Protein 7XN2 (pdb70)

InterPro domains:
  IPR000551 MerR-type HTH domain [PF13411] (24-92)
  IPR009061 Putative DNA-binding domain superfamily [SSF46955] (22-84)

Secondary structure (DSSP, 8-state):
--EE-HHHHHHHHT--HHHHHHHHHHTS---EE---SSS--EEEEHHHHHHHHHHHHHHHTT--HHHHHHHHHHHHHH-GGGTSS-S-GGGPPPEEEEE-S-SSS-EEEEE--HHHHHHHHHTT---EEE-HHHHHHHHHHHHHHHT-

Structure (mmCIF, N/CA/C/O backbone):
data_7XN2
#
_entry.id   7XN2
#
_cell.length_a   78.579
_cell.length_b   49.703
_cell.length_c   40.520
_cell.angle_alpha   90.000
_cell.angle_beta   116.040
_cell.angle_gamma   90.000
#
_symmetry.space_group_name_H-M   'C 1 2 1'
#
loop_
_entity.id
_entity.type
_entity.pdbx_description
1 polymer 'Alr3614 protein'
2 non-polymer "ADENOSINE-5'-TRIPHOSPHATE"
3 non-polymer DI(HYDROXYETHYL)ETHER
4 water water
#
loop_
_a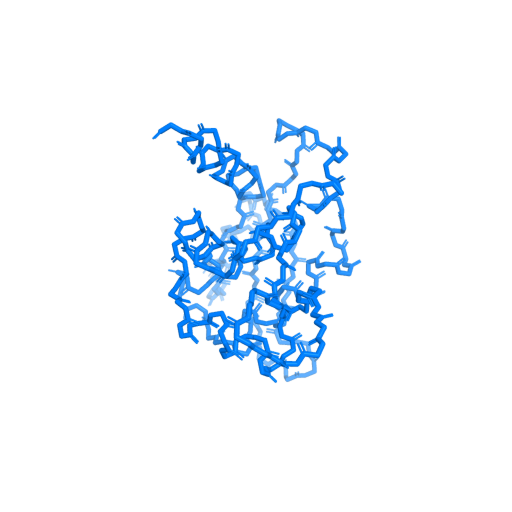tom_site.group_PDB
_atom_site.id
_atom_site.type_symbol
_atom_site.label_atom_id
_atom_site.label_alt_id
_atom_site.label_comp_id
_atom_site.label_asym_id
_atom_site.label_entity_id
_atom_site.label_seq_id
_atom_site.pdbx_PDB_ins_code
_atom_site.Cartn_x
_atom_site.Cartn_y
_atom_site.Cartn_z
_atom_site.occupancy
_atom_site.B_iso_or_equiv
_atom_site.auth_seq_id
_atom_site.auth_comp_id
_atom_site.auth_asym_id
_atom_site.auth_atom_id
_atom_site.pdbx_PDB_model_num
ATOM 1 N N . GLY A 1 7 ? -39.963 -9.507 4.606 1.00 77.90 3 GLY A N 1
ATOM 2 C CA . GLY A 1 7 ? -39.593 -8.755 3.420 1.00 74.71 3 GLY A CA 1
ATOM 3 C C . GLY A 1 7 ? -38.726 -9.542 2.461 1.00 70.94 3 GLY A C 1
ATOM 4 O O . GLY A 1 7 ? -39.038 -10.685 2.124 1.00 71.25 3 GLY A O 1
ATOM 5 N N . LYS A 1 8 ? -37.635 -8.925 2.014 1.00 66.08 4 LYS A N 1
ATOM 6 C CA . LYS A 1 8 ? -36.673 -9.611 1.166 1.00 63.79 4 LYS A CA 1
ATOM 7 C C . LYS A 1 8 ? -35.754 -10.492 2.005 1.00 57.65 4 LYS A C 1
ATOM 8 O O . LYS A 1 8 ? -35.288 -10.089 3.081 1.00 57.24 4 LYS A O 1
ATOM 14 N N . PHE A 1 9 ? -35.513 -11.706 1.513 1.00 53.63 5 PHE A N 1
ATOM 15 C CA . PHE A 1 9 ? -34.625 -12.665 2.149 1.00 52.34 5 PHE A CA 1
ATOM 16 C C . PHE A 1 9 ? -33.520 -13.064 1.188 1.00 49.58 5 PHE A C 1
ATOM 17 O O . PHE A 1 9 ? -33.724 -13.117 -0.033 1.00 52.25 5 PHE A O 1
ATOM 25 N N . TYR A 1 10 ? -32.348 -13.358 1.758 1.00 43.54 6 TYR A N 1
ATOM 26 C CA . TYR A 1 10 ? -31.124 -13.579 1.000 1.00 42.31 6 TYR A CA 1
ATOM 27 C C . TYR A 1 10 ? -30.443 -14.863 1.453 1.00 42.11 6 TYR A C 1
ATOM 28 O O . TYR A 1 10 ? -30.395 -15.162 2.648 1.00 40.35 6 TYR A O 1
ATOM 37 N N . THR A 1 11 ? -29.883 -15.602 0.502 1.00 45.08 7 THR A N 1
ATOM 38 C CA . THR A 1 11 ? -29.186 -16.829 0.843 1.00 53.01 7 THR A CA 1
ATOM 39 C C . THR A 1 11 ? -27.809 -16.497 1.421 1.00 47.73 7 THR A C 1
ATOM 40 O O . THR A 1 11 ? -27.377 -15.346 1.413 1.00 49.50 7 THR A O 1
ATOM 44 N N . SER A 1 12 ? -27.127 -17.512 1.959 1.00 46.86 8 SER A N 1
ATOM 45 C CA . SER A 1 12 ? -25.824 -17.271 2.573 1.00 46.28 8 SER A CA 1
ATOM 46 C C . SER A 1 12 ? -24.818 -16.756 1.559 1.00 48.22 8 SER A C 1
ATOM 47 O O . SER A 1 12 ? -23.995 -15.887 1.876 1.00 46.90 8 SER A O 1
ATOM 50 N N . THR A 1 13 ? -24.837 -17.314 0.350 1.00 57.08 9 THR A N 1
ATOM 51 C CA . THR A 1 13 ? -23.889 -16.861 -0.661 1.00 53.81 9 THR A CA 1
ATOM 52 C C . THR A 1 13 ? -24.221 -15.448 -1.121 1.00 52.22 9 THR A C 1
ATOM 53 O O . THR A 1 13 ? -23.317 -14.625 -1.314 1.00 52.94 9 THR A O 1
ATOM 57 N N . GLU A 1 14 ? -25.508 -15.144 -1.285 1.00 51.04 10 GLU A N 1
ATOM 58 C CA . GLU A 1 14 ? -25.937 -13.777 -1.557 1.00 49.68 10 GLU A CA 1
ATOM 59 C C . GLU A 1 14 ? -25.520 -12.835 -0.436 1.00 47.68 10 GLU A C 1
ATOM 60 O O . GLU A 1 14 ? -25.033 -11.728 -0.690 1.00 47.70 10 GLU A O 1
ATOM 66 N N . ALA A 1 15 ? -25.741 -13.243 0.823 1.00 43.85 11 ALA A N 1
ATOM 67 C CA . ALA A 1 15 ? -25.342 -12.404 1.946 1.00 40.90 11 ALA A CA 1
ATOM 68 C C . ALA A 1 15 ? -23.838 -12.214 1.966 1.00 47.35 11 ALA A C 1
ATOM 69 O O . ALA A 1 15 ? -23.348 -11.101 2.196 1.00 49.06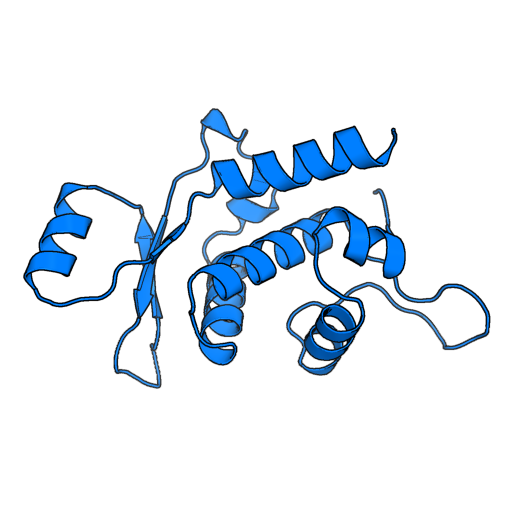 11 ALA A O 1
ATOM 71 N N . SER A 1 16 ? -23.093 -13.300 1.747 1.00 47.68 12 SER A N 1
ATOM 72 C CA . SER A 1 16 ? -21.634 -13.221 1.744 1.00 50.44 12 SER A CA 1
ATOM 73 C C . SER A 1 16 ? -21.141 -12.222 0.711 1.00 54.18 12 SER A C 1
ATOM 74 O O . SER A 1 16 ? -20.208 -11.446 0.966 1.00 57.00 12 SER A O 1
ATOM 77 N N . GLU A 1 17 ? -21.724 -12.259 -0.478 1.00 54.78 13 GLU A N 1
ATOM 78 C CA . GLU A 1 17 ? -21.253 -11.393 -1.546 1.00 59.64 13 GLU A CA 1
ATOM 79 C C . GLU A 1 17 ? -21.735 -9.959 -1.376 1.00 57.31 13 GLU A C 1
ATOM 80 O O . GLU A 1 17 ? -21.027 -9.024 -1.763 1.00 61.02 13 GLU A O 1
ATOM 86 N N . ILE A 1 18 ? -22.919 -9.758 -0.801 1.00 50.35 14 ILE A N 1
ATOM 87 C CA . ILE A 1 18 ? -23.408 -8.402 -0.605 1.00 46.06 14 ILE A CA 1
ATOM 88 C C . ILE A 1 18 ? -22.529 -7.665 0.393 1.00 49.45 14 ILE A C 1
ATOM 89 O O . ILE A 1 18 ? -22.084 -6.546 0.126 1.00 54.99 14 ILE A O 1
ATOM 94 N N . THR A 1 19 ? -22.262 -8.286 1.552 1.00 47.39 15 THR A N 1
ATOM 95 C CA . THR A 1 19 ? -21.621 -7.635 2.694 1.00 46.00 15 THR A CA 1
ATOM 96 C C . THR A 1 19 ? -20.107 -7.848 2.758 1.00 48.41 15 THR A C 1
ATOM 97 O O . THR A 1 19 ? -19.470 -7.329 3.681 1.00 47.35 15 THR A O 1
ATOM 101 N N . HIS A 1 20 ? -19.533 -8.614 1.827 1.00 53.99 16 HIS A N 1
ATOM 102 C CA . HIS A 1 20 ? -18.096 -8.901 1.787 1.00 58.78 16 HIS A CA 1
ATOM 103 C C . HIS A 1 20 ? -17.621 -9.587 3.068 1.00 54.85 16 HIS A C 1
ATOM 104 O O . HIS A 1 20 ? -16.543 -9.304 3.591 1.00 54.85 16 HIS A O 1
ATOM 111 N N . CYS A 1 21 ? -18.467 -10.471 3.594 1.00 52.00 17 CYS A N 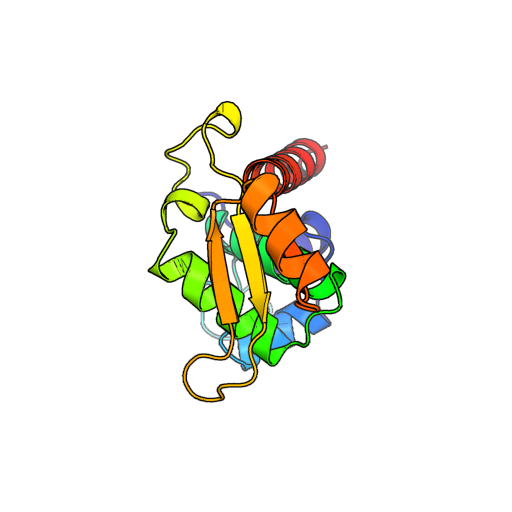1
ATOM 112 C CA . CYS A 1 21 ? -18.098 -11.456 4.598 1.00 50.75 17 CYS A CA 1
ATOM 113 C C . CYS A 1 21 ? -17.973 -12.809 3.915 1.00 54.53 17 CYS A C 1
ATOM 114 O O . CYS A 1 21 ? -18.826 -13.178 3.104 1.00 60.63 17 CYS A O 1
ATOM 117 N N . SER A 1 22 ? -16.937 -13.559 4.261 1.00 54.15 18 SER A N 1
ATOM 118 C CA . SER A 1 22 ? -16.789 -14.889 3.688 1.00 58.13 18 SER A CA 1
ATOM 119 C C . SER A 1 22 ? -17.860 -15.820 4.247 1.00 55.35 18 SER A C 1
ATOM 120 O O . SER A 1 22 ? -18.417 -15.589 5.324 1.00 49.97 18 SER A O 1
ATOM 123 N N . ARG A 1 23 ? -18.145 -16.891 3.498 1.00 53.55 19 ARG A N 1
ATOM 124 C CA . ARG A 1 23 ? -19.051 -17.910 4.020 1.00 56.20 19 ARG A CA 1
ATOM 125 C C . ARG A 1 23 ? -18.532 -18.468 5.339 1.00 53.61 19 ARG A C 1
ATOM 126 O O . ARG A 1 23 ? -19.314 -18.753 6.252 1.00 49.02 19 ARG A O 1
ATOM 134 N N . ARG A 1 24 ? -17.208 -18.618 5.462 1.00 53.59 20 ARG A N 1
ATOM 135 C CA . ARG A 1 24 ? -16.631 -19.126 6.703 1.00 52.67 20 ARG A CA 1
ATOM 136 C C . ARG A 1 24 ? -16.919 -18.190 7.870 1.00 47.29 20 ARG A C 1
ATOM 137 O O . ARG A 1 24 ? -17.198 -18.644 8.987 1.00 47.60 20 ARG A O 1
ATOM 145 N N . GLN A 1 25 ? -16.879 -16.878 7.631 1.00 43.74 21 GLN A N 1
ATOM 146 C CA . GLN A 1 25 ? -17.241 -15.945 8.693 1.00 42.95 21 GLN A CA 1
ATOM 147 C C . GLN A 1 25 ? -18.703 -16.080 9.069 1.00 39.36 21 GLN A C 1
ATOM 148 O O . GLN A 1 25 ? -19.040 -16.072 10.256 1.00 37.53 21 GLN A O 1
ATOM 154 N N . LEU A 1 26 ? -19.585 -16.163 8.072 1.00 39.53 22 LEU A N 1
ATOM 155 C CA . LEU A 1 26 ? -21.008 -16.284 8.385 1.00 37.06 22 LEU A CA 1
ATOM 156 C C . LEU A 1 26 ? -21.271 -17.532 9.215 1.00 37.17 22 LEU A C 1
ATOM 157 O O . LEU A 1 26 ? -22.032 -17.493 10.193 1.00 35.20 22 LEU A O 1
ATOM 162 N N . GLN A 1 27 ? -20.671 -18.658 8.825 1.00 40.01 23 GLN A N 1
ATOM 163 C CA . GLN A 1 27 ? -20.884 -19.903 9.559 1.00 44.35 23 GLN A CA 1
ATOM 164 C C . GLN A 1 27 ? -20.400 -19.780 11.000 1.00 44.41 23 GLN A C 1
ATOM 165 O O . GLN A 1 27 ? -21.100 -20.167 11.941 1.00 41.23 23 GLN A O 1
ATOM 171 N N . TYR A 1 28 ? -19.211 -19.203 11.193 1.00 37.82 24 TYR A N 1
ATOM 172 C CA . TYR A 1 28 ? -18.693 -18.982 12.538 1.00 37.31 24 TYR A CA 1
ATOM 173 C C . TYR A 1 28 ? -19.604 -18.065 13.343 1.00 33.37 24 TYR A C 1
ATOM 174 O O . TYR A 1 28 ? -19.890 -18.334 14.515 1.00 34.83 24 TYR A O 1
ATOM 183 N N . TRP A 1 29 ? -20.067 -16.969 12.738 1.00 33.28 25 TRP A N 1
ATOM 184 C CA . TRP A 1 29 ? -20.913 -16.041 13.487 1.00 29.95 25 TRP A CA 1
ATOM 185 C C . TRP A 1 29 ? -22.277 -16.647 13.793 1.00 30.36 25 TRP A C 1
ATOM 186 O O . TRP A 1 29 ? -22.863 -16.339 14.844 1.00 29.17 25 TRP A O 1
ATOM 197 N N . ARG A 1 30 ? -22.798 -17.497 12.901 1.00 32.51 26 ARG A N 1
ATOM 198 C CA . ARG A 1 30 ? -23.990 -18.282 13.218 1.00 35.16 26 ARG A CA 1
ATOM 199 C C . ARG A 1 30 ? -23.732 -19.211 14.398 1.00 36.85 26 ARG A C 1
ATOM 200 O O . ARG A 1 30 ? -24.515 -19.254 15.359 1.00 34.45 26 ARG A O 1
ATOM 208 N N . GLU A 1 31 ? -22.640 -19.973 14.329 1.00 39.94 27 GLU A N 1
ATOM 209 C CA . GLU A 1 31 ? -22.328 -20.935 15.379 1.00 40.01 27 GLU A CA 1
ATOM 210 C C . GLU A 1 31 ? -22.219 -20.250 16.736 1.00 35.48 27 GLU A C 1
ATOM 211 O O . GLU A 1 31 ? -22.645 -20.804 17.756 1.00 35.30 27 GLU A O 1
ATOM 217 N N . LYS A 1 32 ? -21.661 -19.041 16.772 1.00 32.62 28 LYS A N 1
ATOM 218 C CA . LYS A 1 32 ? -21.448 -18.356 18.038 1.00 31.64 28 LYS A CA 1
ATOM 219 C C . LYS A 1 32 ? -22.645 -17.524 18.474 1.00 28.27 28 LYS A C 1
ATOM 220 O O . LYS A 1 32 ? -22.628 -16.982 19.589 1.00 31.28 28 LYS A O 1
ATOM 226 N N . GLY A 1 33 ? -23.676 -17.402 17.642 1.00 30.69 29 GLY A N 1
ATOM 227 C CA . GLY A 1 33 ? -24.836 -16.637 18.038 1.00 27.68 29 GLY A CA 1
ATOM 228 C C . GLY A 1 33 ? -24.752 -15.158 17.747 1.00 27.39 29 GLY A C 1
ATOM 229 O O . GLY A 1 33 ? -25.631 -14.401 18.199 1.00 28.28 29 GLY A O 1
ATOM 230 N N . VAL A 1 34 ? -23.748 -14.726 16.979 1.00 28.53 30 VAL A N 1
ATOM 231 C CA . VAL A 1 34 ? -23.597 -13.320 16.625 1.00 30.16 30 VAL A CA 1
ATOM 232 C C . VAL A 1 34 ? -24.759 -12.867 15.775 1.00 31.30 30 VAL A C 1
ATOM 233 O O . VAL A 1 34 ? -25.316 -11.773 15.959 1.00 31.26 30 VAL A O 1
ATOM 237 N N . ILE A 1 35 ? -25.119 -13.685 14.810 1.00 26.91 31 ILE A N 1
ATOM 238 C CA . ILE A 1 35 ? -26.257 -13.410 13.952 1.00 31.04 31 ILE A CA 1
ATOM 239 C C . ILE A 1 35 ? -27.100 -14.666 13.901 1.00 32.00 31 ILE A C 1
ATOM 240 O O . ILE A 1 35 ? -26.573 -15.786 13.904 1.00 32.45 31 ILE A O 1
ATOM 245 N N . VAL A 1 36 ? -28.415 -14.478 13.870 1.00 26.32 32 VAL A N 1
ATOM 246 C CA . VAL A 1 36 ? -29.350 -15.601 13.882 1.00 28.30 32 VAL A CA 1
ATOM 247 C C . VAL A 1 36 ? -30.244 -15.508 12.652 1.00 26.83 32 VAL A C 1
ATOM 248 O O . VAL A 1 36 ? -31.363 -14.969 12.731 1.00 28.76 32 VAL A O 1
ATOM 252 N N . PRO A 1 37 ? -29.795 -15.984 11.496 1.00 27.96 33 PRO A N 1
ATOM 253 C CA . PRO A 1 37 ? -30.668 -16.005 10.321 1.00 27.82 33 PRO A CA 1
ATOM 254 C C . PRO A 1 37 ? -31.805 -16.989 10.550 1.00 28.22 33 PRO A C 1
ATOM 255 O O . PRO A 1 37 ? -31.823 -17.741 11.531 1.00 27.78 33 PRO A O 1
ATOM 259 N N . THR A 1 38 ? -32.801 -16.913 9.671 1.00 27.96 34 THR A N 1
ATOM 260 C CA . THR A 1 38 ? -33.926 -17.831 9.722 1.00 27.93 34 THR A CA 1
ATOM 261 C C . THR A 1 38 ? -33.535 -19.134 9.043 1.00 30.20 34 THR A C 1
ATOM 262 O O . THR A 1 38 ? -32.913 -19.126 7.964 1.00 32.08 34 THR A O 1
ATOM 266 N N . VAL A 1 39 ? -33.837 -20.257 9.696 1.00 28.60 35 VAL A N 1
ATOM 267 C CA . VAL A 1 39 ? -33.406 -21.570 9.238 1.00 31.40 35 VAL A CA 1
ATOM 268 C C . VAL A 1 39 ? -34.590 -22.527 9.220 1.00 38.77 35 VAL A C 1
ATOM 269 O O . VAL A 1 39 ? -35.658 -22.247 9.758 1.00 34.74 35 VAL A O 1
ATOM 273 N N . ASN A 1 40 ? -34.387 -23.666 8.576 1.00 40.98 36 ASN A N 1
ATOM 274 C CA . ASN A 1 40 ? -35.346 -24.761 8.670 1.00 46.77 36 ASN A CA 1
ATOM 275 C C . ASN A 1 40 ? -34.560 -26.060 8.700 1.00 52.44 36 ASN A C 1
ATOM 276 O O . ASN A 1 40 ? -33.335 -26.054 8.850 1.00 54.23 36 ASN A O 1
ATOM 281 N N . SER A 1 41 ? -35.262 -27.184 8.577 1.00 62.51 37 SER A N 1
ATOM 282 C CA . SER A 1 41 ? -34.596 -28.482 8.617 1.00 74.05 37 SER A CA 1
ATOM 283 C C . SER A 1 41 ? -33.555 -28.600 7.505 1.00 80.26 37 SER A C 1
ATOM 284 O O . SER A 1 41 ? -33.656 -27.958 6.456 1.00 82.51 37 SER A O 1
ATOM 287 N N . SER A 1 42 ? -32.551 -29.441 7.741 1.00 82.04 38 SER A N 1
ATOM 288 C CA . SER A 1 42 ? -31.447 -29.591 6.802 1.00 81.43 38 SER A CA 1
ATOM 289 C C . SER A 1 42 ? -31.850 -30.436 5.602 1.00 81.57 38 SER A C 1
ATOM 290 O O . SER A 1 42 ? -32.650 -31.371 5.706 1.00 84.25 38 SER A O 1
ATOM 293 N N . GLY A 1 43 ? -31.269 -30.106 4.456 1.00 78.46 39 GLY A N 1
ATOM 294 C CA . GLY A 1 43 ? -31.546 -30.856 3.251 1.00 79.64 39 GLY A CA 1
ATOM 295 C C . GLY A 1 43 ? -30.706 -30.338 2.108 1.00 79.00 39 GLY A C 1
ATOM 296 O O . GLY A 1 43 ? -29.836 -29.483 2.290 1.00 75.98 39 GLY A O 1
ATOM 297 N N . LYS A 1 44 ? -30.994 -30.864 0.916 1.00 83.53 40 LYS A N 1
ATOM 298 C CA . LYS A 1 44 ? -30.220 -30.500 -0.267 1.00 85.06 40 LYS A CA 1
ATOM 299 C C . LYS A 1 44 ? -30.517 -29.078 -0.733 1.00 84.14 40 LYS A C 1
ATOM 300 O O . LYS A 1 44 ? -29.667 -28.450 -1.378 1.00 84.32 40 LYS A O 1
ATOM 306 N N . GLY A 1 45 ? -31.701 -28.552 -0.419 1.00 81.24 41 GLY A N 1
ATOM 307 C CA . GLY A 1 45 ? -32.068 -27.216 -0.833 1.00 77.45 41 GLY A CA 1
ATOM 308 C C . GLY A 1 45 ? -31.545 -26.141 0.104 1.00 73.14 41 GLY A C 1
ATOM 309 O O . GLY A 1 45 ? -30.873 -26.402 1.104 1.00 70.39 41 GLY A O 1
ATOM 310 N N . ARG A 1 46 ? -31.856 -24.895 -0.256 1.00 70.87 42 ARG A N 1
ATOM 311 C CA . ARG A 1 46 ? -31.546 -23.759 0.603 1.00 65.07 42 ARG A CA 1
ATOM 312 C C . ARG A 1 46 ? -32.295 -23.876 1.925 1.00 62.46 42 ARG A C 1
ATOM 313 O O . ARG A 1 46 ? -33.483 -24.215 1.961 1.00 65.68 42 ARG A O 1
ATOM 321 N N . ASN A 1 47 ? -31.597 -23.595 3.022 1.00 59.23 43 ASN A N 1
ATOM 322 C CA . ASN A 1 47 ? -32.256 -23.655 4.312 1.00 55.76 43 ASN A CA 1
ATOM 323 C C . ASN A 1 47 ? -31.849 -22.565 5.297 1.00 47.81 43 ASN A C 1
ATOM 324 O O . ASN A 1 47 ? -32.336 -22.600 6.428 1.00 45.78 43 ASN A O 1
ATOM 329 N N . VAL A 1 48 ? -30.991 -21.602 4.914 1.00 39.34 44 VAL A N 1
ATOM 330 C CA . VAL A 1 48 ? -30.601 -20.470 5.760 1.00 36.51 44 VAL A CA 1
ATOM 331 C C . VAL A 1 48 ? -30.920 -19.188 4.995 1.00 42.10 44 VAL A C 1
ATOM 332 O O . VAL A 1 48 ? -30.490 -19.031 3.841 1.00 41.68 44 VAL A O 1
ATOM 336 N N . TYR A 1 49 ? -31.625 -18.254 5.633 1.00 34.89 45 TYR A N 1
ATOM 337 C CA . TYR A 1 49 ? -32.027 -17.023 4.953 1.00 36.78 45 TYR A CA 1
ATOM 338 C C . TYR A 1 49 ? -31.803 -15.808 5.832 1.00 35.49 45 TYR A C 1
ATOM 339 O O . TYR A 1 49 ? -32.242 -15.785 6.981 1.00 35.01 45 TYR A O 1
ATOM 348 N N . TYR A 1 50 ? -31.112 -14.804 5.287 1.00 34.43 46 TYR A N 1
ATOM 349 C CA . TYR A 1 50 ? -30.839 -13.554 5.973 1.00 31.42 46 TYR A CA 1
ATOM 350 C C . TYR A 1 50 ? -31.846 -12.491 5.559 1.00 33.40 46 TYR A C 1
ATOM 351 O O . TYR A 1 50 ? -32.111 -12.320 4.365 1.00 37.55 46 TYR A O 1
ATOM 360 N N . SER A 1 51 ? -32.377 -11.764 6.541 1.00 32.58 47 SER A N 1
ATOM 361 C CA . SER A 1 51 ? -33.192 -10.575 6.316 1.00 36.32 47 SER A CA 1
ATOM 362 C C . SER A 1 51 ? -32.295 -9.383 6.010 1.00 36.80 47 SER A C 1
ATOM 363 O O . SER A 1 51 ? -31.080 -9.437 6.206 1.00 31.37 47 SER A O 1
ATOM 366 N N . LYS A 1 52 ? -32.913 -8.286 5.551 1.00 41.15 48 LYS A N 1
ATOM 367 C CA . LYS A 1 52 ? -32.170 -7.039 5.371 1.00 41.01 48 LYS A CA 1
ATOM 368 C C . LYS A 1 52 ? -31.576 -6.545 6.685 1.00 35.53 48 LYS A C 1
ATOM 369 O O . LYS A 1 52 ? -30.468 -5.998 6.701 1.00 34.45 48 LYS A O 1
ATOM 375 N N . ALA A 1 53 ? -32.283 -6.734 7.806 1.00 31.14 49 ALA A N 1
ATOM 376 C CA . ALA A 1 53 ? -31.699 -6.347 9.077 1.00 34.22 49 ALA A CA 1
ATOM 377 C C . ALA A 1 53 ? -30.499 -7.222 9.407 1.00 30.89 49 ALA A C 1
ATOM 378 O O . ALA A 1 53 ? -29.535 -6.743 10.021 1.00 31.07 49 ALA A O 1
ATOM 380 N N . ASP A 1 54 ? -30.555 -8.517 9.052 1.00 30.93 50 ASP A N 1
ATOM 381 C CA . ASP A 1 54 ? -29.379 -9.376 9.258 1.00 26.88 50 ASP A CA 1
ATOM 382 C C . ASP A 1 54 ? -28.213 -8.899 8.424 1.00 27.27 50 ASP A C 1
ATOM 383 O O . ASP A 1 54 ? -27.063 -8.952 8.863 1.00 27.72 50 ASP A O 1
ATOM 388 N N . LEU A 1 55 ? -28.489 -8.472 7.198 1.00 29.72 51 LEU A N 1
ATOM 389 C CA . LEU A 1 55 ? -27.422 -7.962 6.349 1.00 28.99 51 LEU A CA 1
ATOM 390 C C . LEU A 1 55 ? -26.799 -6.726 6.963 1.00 29.43 51 LEU A C 1
ATOM 391 O O . LEU A 1 55 ? -25.592 -6.510 6.835 1.00 27.83 51 LEU A O 1
ATOM 396 N N . LEU A 1 56 ? -27.620 -5.882 7.597 1.00 30.93 52 LEU A N 1
ATOM 397 C CA . LEU A 1 56 ? -27.095 -4.715 8.297 1.00 32.38 52 LEU A CA 1
ATOM 398 C C . LEU A 1 56 ? -26.181 -5.129 9.432 1.00 28.39 52 LEU A C 1
ATOM 399 O O . LEU A 1 56 ? -25.109 -4.544 9.607 1.00 27.90 52 LEU A O 1
ATOM 404 N N . ALA A 1 57 ? -26.596 -6.141 10.207 1.00 25.63 53 ALA A N 1
ATOM 405 C CA . ALA A 1 57 ? -25.772 -6.654 11.298 1.00 25.42 53 ALA A CA 1
ATOM 406 C C . ALA A 1 57 ? -24.461 -7.217 10.761 1.00 27.01 53 ALA A C 1
ATOM 407 O O . ALA A 1 57 ? -23.386 -6.967 11.337 1.00 24.15 53 ALA A O 1
ATOM 409 N N . LEU A 1 58 ? -24.518 -7.953 9.636 1.00 26.06 54 LEU A N 1
ATOM 410 C CA . LEU A 1 58 ? -23.279 -8.399 8.984 1.00 25.69 54 LEU A CA 1
ATOM 411 C C . LEU A 1 58 ? -22.399 -7.220 8.590 1.00 25.29 54 LEU A C 1
ATOM 412 O O . LEU A 1 58 ? -21.170 -7.278 8.730 1.00 27.96 54 LEU A O 1
ATOM 417 N N . THR A 1 59 ? -23.002 -6.152 8.067 1.00 25.99 55 THR A N 1
ATOM 418 C CA . THR A 1 59 ? -22.227 -4.993 7.632 1.00 25.50 55 THR A CA 1
ATOM 419 C C . THR A 1 59 ? -21.548 -4.325 8.820 1.00 25.20 55 THR A C 1
ATOM 420 O O . THR A 1 59 ? -20.396 -3.892 8.718 1.00 26.82 55 THR A O 1
ATOM 424 N N . VAL A 1 60 ? -22.263 -4.227 9.941 1.00 25.81 56 VAL A N 1
ATOM 425 C CA . VAL A 1 60 ? -21.683 -3.707 11.177 1.00 23.73 56 VAL A CA 1
ATOM 426 C C . VAL A 1 60 ? -20.524 -4.589 11.625 1.00 26.38 56 VAL A C 1
ATOM 427 O O . VAL A 1 60 ? -19.437 -4.106 11.967 1.00 26.72 56 VAL A O 1
ATOM 431 N N . MET A 1 61 ? -20.746 -5.906 11.658 1.00 27.09 57 MET A N 1
ATOM 432 C CA . MET A 1 61 ? -19.690 -6.798 12.138 1.00 26.10 57 MET A CA 1
ATOM 433 C C . MET A 1 61 ? -18.424 -6.704 11.281 1.00 25.77 57 MET A C 1
ATOM 434 O O . MET A 1 61 ? -17.301 -6.687 11.820 1.00 27.64 57 MET A O 1
ATOM 439 N N . GLU A 1 62 ? -18.569 -6.689 9.948 1.00 24.15 58 GLU A N 1
ATOM 440 C CA . GLU A 1 62 ? -17.416 -6.589 9.062 1.00 29.01 58 GLU A CA 1
ATOM 441 C C . GLU A 1 62 ? -16.701 -5.263 9.266 1.00 29.09 58 GLU A C 1
ATOM 442 O O . GLU A 1 62 ? -15.464 -5.191 9.195 1.00 29.10 58 GLU A O 1
ATOM 448 N N . GLN A 1 63 ? -17.468 -4.196 9.504 1.00 25.90 59 GLN A N 1
ATOM 449 C CA . GLN A 1 63 ? -16.857 -2.890 9.722 1.00 28.62 59 GLN A CA 1
ATOM 450 C C . GLN A 1 63 ? -16.127 -2.852 11.054 1.00 28.01 59 GLN A C 1
ATOM 451 O O . GLN A 1 63 ? -14.987 -2.372 11.126 1.00 32.21 59 GLN A O 1
ATOM 457 N N . LEU A 1 64 ? -16.763 -3.337 12.128 1.00 26.52 60 LEU A N 1
ATOM 458 C CA . LEU A 1 64 ? -16.039 -3.385 13.417 1.00 26.32 60 LEU A CA 1
ATOM 459 C C . LEU A 1 64 ? -14.763 -4.210 13.319 1.00 29.69 60 LEU A C 1
ATOM 460 O O . LEU A 1 64 ? -13.713 -3.827 13.885 1.00 31.41 60 LEU A O 1
ATOM 465 N N . LEU A 1 65 ? -14.816 -5.376 12.658 1.00 27.97 61 LEU A N 1
ATOM 466 C CA . LEU A 1 65 ? -13.596 -6.182 12.551 1.00 26.07 61 LEU A CA 1
ATOM 467 C C . LEU A 1 65 ? -12.516 -5.476 11.745 1.00 28.79 61 LEU A C 1
ATOM 468 O O . LEU A 1 65 ? -11.314 -5.746 11.939 1.00 31.86 61 LEU A O 1
ATOM 473 N N . SER A 1 66 ? -12.904 -4.595 10.822 1.00 31.81 62 SER A N 1
ATOM 474 C CA . SER A 1 66 ? -11.928 -3.842 10.038 1.00 33.70 62 SER A CA 1
ATOM 475 C C . SER A 1 66 ? -11.210 -2.789 10.859 1.00 33.06 62 SER A C 1
ATOM 476 O O . SER A 1 66 ? -10.150 -2.299 10.435 1.00 37.11 62 SER A O 1
ATOM 479 N N . THR A 1 67 ? -11.725 -2.450 12.046 1.00 32.13 63 THR A N 1
ATOM 480 C CA . THR A 1 67 ? -11.057 -1.457 12.871 1.00 33.01 63 THR A CA 1
ATOM 481 C C . THR A 1 67 ? -9.869 -2.048 13.596 1.00 32.25 63 THR A C 1
ATOM 482 O O . THR A 1 67 ? -9.074 -1.293 14.161 1.00 35.96 63 THR A O 1
ATOM 486 N N . GLY A 1 68 ? -9.733 -3.374 13.576 1.00 32.94 64 GLY A N 1
ATOM 487 C CA . GLY A 1 68 ? -8.759 -4.094 14.375 1.00 31.89 64 GLY A CA 1
ATOM 488 C C . GLY A 1 68 ? -9.302 -4.602 15.699 1.00 31.35 64 GLY A C 1
ATOM 489 O O . GLY A 1 68 ? -8.597 -5.344 16.400 1.00 32.44 64 GLY A O 1
ATOM 490 N N . LEU A 1 69 ? -10.522 -4.222 16.058 1.00 30.78 65 LEU A N 1
ATOM 491 C CA . LEU A 1 69 ? -11.126 -4.636 17.321 1.00 26.80 65 LEU A CA 1
ATOM 492 C C . LEU A 1 69 ? -11.270 -6.153 17.369 1.00 27.34 65 LEU A C 1
ATOM 493 O O . LEU A 1 69 ? -11.561 -6.794 16.359 1.00 29.97 65 LEU A O 1
ATOM 498 N N . ASN A 1 70 ? -10.946 -6.752 18.520 1.00 26.46 66 ASN A N 1
ATOM 499 C CA . ASN A 1 70 ? -10.963 -8.209 18.582 1.00 23.87 66 ASN A CA 1
ATOM 500 C C . ASN A 1 70 ? -12.395 -8.706 18.467 1.00 22.84 66 ASN A C 1
ATOM 501 O O . ASN A 1 70 ? -13.345 -7.955 18.663 1.00 24.13 66 ASN A O 1
ATOM 506 N N . PHE A 1 71 ? -12.530 -9.994 18.137 1.00 23.21 67 PHE A N 1
ATOM 507 C CA . PHE A 1 71 ? -13.865 -10.549 17.877 1.00 22.70 67 PHE A CA 1
ATOM 508 C C . PHE A 1 71 ? -14.790 -10.389 19.077 1.00 25.54 67 PHE A C 1
ATOM 509 O O . PHE A 1 71 ? -15.979 -10.045 18.916 1.00 22.50 67 PHE A O 1
ATOM 517 N N . ASP A 1 72 ? -14.305 -10.701 20.284 1.00 25.77 68 ASP A N 1
ATOM 518 C CA . ASP A 1 72 ? -15.204 -10.664 21.435 1.00 25.86 68 ASP A CA 1
ATOM 519 C C . ASP A 1 72 ? -15.791 -9.277 21.624 1.00 25.47 68 ASP A C 1
ATOM 520 O O . ASP A 1 72 ? -16.975 -9.133 21.972 1.00 25.93 68 ASP A O 1
ATOM 525 N N . LEU A 1 73 ? -14.981 -8.245 21.407 1.00 26.15 69 LEU A N 1
ATOM 526 C CA . LEU A 1 73 ? -15.455 -6.870 21.533 1.00 24.18 69 LEU A CA 1
ATOM 527 C C . LEU A 1 73 ? -16.324 -6.423 20.359 1.00 22.95 69 LEU A C 1
ATOM 528 O O . LEU A 1 73 ? -17.229 -5.599 20.559 1.00 23.66 69 LEU A O 1
ATOM 533 N N . CYS A 1 74 ? -16.049 -6.905 19.144 1.00 25.16 70 CYS A N 1
ATOM 534 C CA . CYS A 1 74 ? -16.981 -6.689 18.035 1.00 21.02 70 CYS A CA 1
ATOM 535 C C . CYS A 1 74 ? -18.341 -7.274 18.340 1.00 24.11 70 CYS A C 1
ATOM 536 O O . CYS A 1 74 ? -19.365 -6.626 18.093 1.00 22.70 70 CYS A O 1
ATOM 539 N N . TYR A 1 75 ? -18.373 -8.526 18.821 1.00 21.09 71 TYR A N 1
ATOM 540 C CA . TYR A 1 75 ? -19.632 -9.154 19.227 1.00 22.77 71 TYR A CA 1
ATOM 541 C C . TYR A 1 75 ? -20.312 -8.317 20.300 1.00 22.89 71 TYR A C 1
ATOM 542 O O . TYR A 1 75 ? -21.505 -8.004 20.207 1.00 23.13 71 TYR A O 1
ATOM 551 N N . ALA A 1 76 ? -19.556 -7.911 21.320 1.00 24.49 72 ALA A N 1
ATOM 552 C CA . ALA A 1 76 ? -20.141 -7.093 22.382 1.00 23.88 72 ALA A CA 1
ATOM 553 C C . ALA A 1 76 ? -20.658 -5.756 21.850 1.00 25.13 72 ALA A C 1
ATOM 554 O O . ALA A 1 76 ? -21.737 -5.292 22.249 1.00 25.33 72 ALA A O 1
ATOM 556 N N . ALA A 1 77 ? -19.914 -5.137 20.933 1.00 24.54 73 ALA A N 1
ATOM 557 C CA . ALA A 1 77 ? -20.359 -3.900 20.286 1.00 21.22 73 ALA A CA 1
ATOM 558 C C . ALA A 1 77 ? -21.636 -4.110 19.507 1.00 22.60 73 ALA A C 1
ATOM 559 O O . ALA A 1 77 ? -22.556 -3.294 19.587 1.00 23.18 73 ALA A O 1
ATOM 561 N N . LEU A 1 78 ? -21.714 -5.198 18.744 1.00 19.93 74 LEU A N 1
ATOM 562 C CA . LEU A 1 78 ? -22.937 -5.433 17.979 1.00 20.88 74 LEU A CA 1
ATOM 563 C C . LEU A 1 78 ? -24.118 -5.640 18.912 1.00 26.55 74 LEU A C 1
ATOM 564 O O . LEU A 1 78 ? -25.218 -5.136 18.648 1.00 26.39 74 LEU A O 1
ATOM 569 N N . GLN A 1 79 ? -23.916 -6.380 20.018 1.00 24.64 75 GLN A N 1
ATOM 570 C CA . GLN A 1 79 ? -25.006 -6.594 20.969 1.00 26.07 75 GLN A CA 1
ATOM 571 C C . GLN A 1 79 ? -25.453 -5.279 21.584 1.00 26.44 75 GLN A C 1
ATOM 572 O O . GLN A 1 79 ? -26.660 -5.043 21.754 1.00 29.53 75 GLN A O 1
ATOM 578 N N . THR A 1 80 ? -24.495 -4.417 21.922 1.00 26.94 76 THR A N 1
ATOM 579 C CA . THR A 1 80 ? -24.825 -3.131 22.529 1.00 26.53 76 THR A CA 1
ATOM 580 C C . THR A 1 80 ? -25.525 -2.223 21.525 1.00 25.05 76 THR A C 1
ATOM 581 O O . THR A 1 80 ? -26.510 -1.559 21.862 1.00 28.83 76 THR A O 1
ATOM 585 N N . LEU A 1 81 ? -25.074 -2.218 20.272 1.00 23.59 77 LEU A N 1
ATOM 586 C CA . LEU A 1 81 ? -25.756 -1.436 19.239 1.00 25.16 77 LEU A CA 1
ATOM 587 C C . LEU A 1 81 ? -27.201 -1.904 19.045 1.00 28.09 77 LEU A C 1
ATOM 588 O O . LEU A 1 81 ? -28.128 -1.082 18.968 1.00 31.68 77 LEU A O 1
ATOM 593 N N . ARG A 1 82 ? -27.419 -3.222 18.930 1.00 26.98 78 ARG A N 1
ATOM 594 C CA . ARG A 1 82 ? -28.771 -3.726 18.677 1.00 29.92 78 ARG A CA 1
ATOM 595 C C . ARG A 1 82 ? -29.705 -3.419 19.840 1.00 28.73 78 ARG A C 1
ATOM 596 O O . ARG A 1 82 ? -30.898 -3.146 19.636 1.00 32.53 78 ARG A O 1
ATOM 604 N N . LYS A 1 83 ? -29.195 -3.472 21.068 1.00 31.24 79 LYS A N 1
ATOM 605 C CA . LYS A 1 83 ? -30.031 -3.206 22.229 1.00 37.34 79 LYS A CA 1
ATOM 606 C C . LYS A 1 83 ? -30.220 -1.715 22.472 1.00 37.33 79 LYS A C 1
ATOM 607 O O . LYS A 1 83 ? -31.351 -1.248 22.681 1.00 39.87 79 LYS A O 1
ATOM 613 N N . GLN A 1 84 ? -29.128 -0.964 22.483 1.00 34.88 80 GLN A N 1
ATOM 614 C CA . GLN A 1 84 ? -29.132 0.431 22.897 1.00 31.39 80 GLN A CA 1
ATOM 615 C C . GLN A 1 84 ? -29.347 1.404 21.752 1.00 32.19 80 GLN A C 1
ATOM 616 O O . GLN A 1 84 ? -29.801 2.529 21.992 1.00 35.60 80 GLN A O 1
ATOM 622 N N . GLU A 1 85 ? -29.043 1.009 20.518 1.00 31.65 81 GLU A N 1
ATOM 623 C CA . GLU A 1 85 ? -29.208 1.891 19.370 1.00 33.75 81 GLU A CA 1
ATOM 624 C C . GLU A 1 85 ? -30.073 1.222 18.311 1.00 32.46 81 GLU A C 1
ATOM 625 O O . GLU A 1 85 ? -29.650 1.112 17.153 1.00 32.18 81 GLU A O 1
ATOM 631 N N . PRO A 1 86 ? -31.273 0.754 18.656 1.00 34.30 82 PRO A N 1
ATOM 632 C CA . PRO A 1 86 ? -32.072 0.029 17.663 1.00 35.99 82 PRO A CA 1
ATOM 633 C C . PRO A 1 86 ? -32.465 0.871 16.460 1.00 35.73 82 PRO A C 1
ATOM 634 O O . PRO A 1 86 ? -32.751 0.279 15.417 1.00 36.47 82 PRO A O 1
ATOM 638 N N . TRP A 1 87 ? -32.446 2.217 16.552 1.00 36.43 83 TRP A N 1
ATOM 639 C CA . TRP A 1 87 ? -32.652 3.077 15.382 1.00 37.86 83 TRP A CA 1
ATOM 640 C C . TRP A 1 87 ? -31.648 2.813 14.274 1.00 36.10 83 TRP A C 1
ATOM 641 O O . TRP A 1 87 ? -31.923 3.146 13.114 1.00 40.55 83 TRP A O 1
ATOM 652 N N . LEU A 1 88 ? -30.480 2.265 14.609 1.00 32.26 84 LEU A N 1
ATOM 653 C CA . LEU A 1 88 ? -29.505 1.897 13.589 1.00 34.24 84 LEU A CA 1
ATOM 654 C C . LEU A 1 88 ? -30.048 0.815 12.669 1.00 36.93 84 LEU A C 1
ATOM 655 O O . LEU A 1 88 ? -29.699 0.775 11.484 1.00 41.05 84 LEU A O 1
ATOM 660 N N . PHE A 1 89 ? -30.934 -0.047 13.173 1.00 36.75 85 PHE A N 1
ATOM 661 C CA . PHE A 1 89 ? -31.419 -1.189 12.415 1.00 35.83 85 PHE A CA 1
ATOM 662 C C . PHE A 1 89 ? -32.876 -1.039 11.995 1.00 41.31 85 PHE A C 1
ATOM 663 O O . PHE A 1 89 ? -33.398 -1.919 11.312 1.00 49.12 85 PHE A O 1
ATOM 671 N N . ASP A 1 90 ? -33.504 0.088 12.328 1.00 42.79 86 ASP A N 1
ATOM 672 C CA . ASP A 1 90 ? -34.947 0.280 12.187 1.00 54.34 86 ASP A CA 1
ATOM 673 C C . ASP A 1 90 ? -35.396 0.614 10.772 1.00 62.82 86 ASP A C 1
ATOM 674 O O . ASP A 1 90 ? -36.547 0.325 10.420 1.00 67.31 86 ASP A O 1
ATOM 679 N N . GLU A 1 91 ? -34.549 1.261 9.971 1.00 63.65 87 GLU A N 1
ATOM 680 C CA . GLU A 1 91 ? -34.979 1.934 8.741 1.00 70.40 87 GLU A CA 1
ATOM 681 C C . GLU A 1 91 ? -35.920 3.096 9.035 1.00 73.96 87 GLU A C 1
ATOM 682 O O . GLU A 1 91 ? -36.636 3.570 8.142 1.00 76.63 87 GLU A O 1
ATOM 688 N N . SER A 1 92 ? -35.936 3.548 10.290 1.00 72.13 88 SER A N 1
ATOM 689 C CA . SER A 1 92 ? -36.689 4.736 10.668 1.00 78.41 88 SER A CA 1
ATOM 690 C C . SER A 1 92 ? -35.967 5.995 10.222 1.00 79.29 88 SER A C 1
ATOM 691 O O . SER A 1 92 ? -36.469 6.759 9.390 1.00 87.93 88 SER A O 1
ATOM 694 N N . VAL A 1 93 ? -34.775 6.211 10.759 1.00 70.67 89 VAL A N 1
ATOM 695 C CA . VAL A 1 93 ? -34.027 7.442 10.557 1.00 70.70 89 VAL A CA 1
ATOM 696 C C . VAL A 1 93 ? -33.395 7.393 9.173 1.00 70.90 89 VAL A C 1
ATOM 697 O O . VAL A 1 93 ? -32.590 6.489 8.905 1.00 70.21 89 VAL A O 1
ATOM 701 N N . PRO A 1 94 ? -33.723 8.314 8.265 1.00 72.26 90 PRO A N 1
ATOM 702 C CA . PRO A 1 94 ? -32.944 8.420 7.027 1.00 73.47 90 PRO A CA 1
ATOM 703 C C . PRO A 1 94 ? -31.480 8.683 7.351 1.00 71.56 90 PRO A C 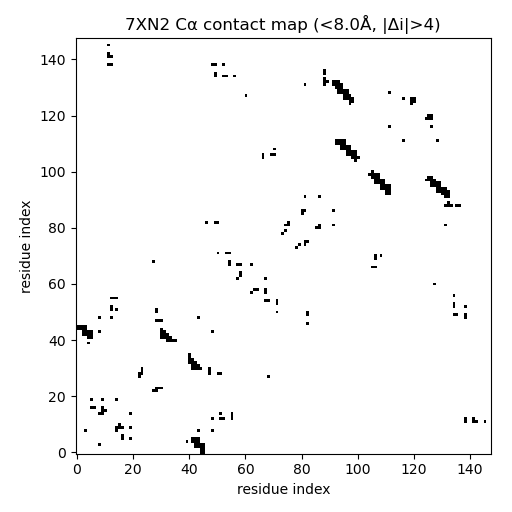1
ATOM 704 O O . PRO A 1 94 ? -31.153 9.291 8.374 1.00 67.49 90 PRO A O 1
ATOM 708 N N . GLU A 1 95 ? -30.596 8.206 6.464 1.00 82.60 91 GLU A N 1
ATOM 709 C CA . GLU A 1 95 ? -29.158 8.252 6.732 1.00 81.42 91 GLU A CA 1
ATOM 710 C C . GLU A 1 95 ? -28.681 9.655 7.075 1.00 83.69 91 GLU A C 1
ATOM 711 O O . GLU A 1 95 ? -27.737 9.817 7.858 1.00 75.47 91 GLU A O 1
ATOM 717 N N . GLU A 1 96 ? -29.319 10.680 6.505 1.00 92.62 92 GLU A N 1
ATOM 718 C CA . GLU A 1 96 ? -28.920 12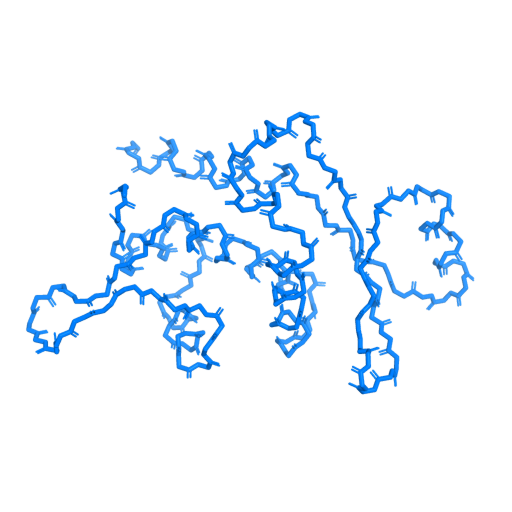.055 6.777 1.00 96.38 92 GLU A CA 1
ATOM 719 C C . GLU A 1 96 ? -29.129 12.449 8.236 1.00 90.40 92 GLU A C 1
ATOM 720 O O . GLU A 1 96 ? -28.456 13.368 8.716 1.00 90.64 92 GLU A O 1
ATOM 726 N N . LYS A 1 97 ? -30.025 11.775 8.957 1.00 83.42 93 LYS A N 1
ATOM 727 C CA . LYS A 1 97 ? -30.294 12.108 10.348 1.00 75.87 93 LYS A CA 1
ATOM 728 C C . LYS A 1 97 ? -29.750 11.084 11.336 1.00 66.91 93 LYS A C 1
ATOM 729 O O . LYS A 1 97 ? -29.931 11.261 12.545 1.00 66.92 93 LYS A O 1
ATOM 735 N N . MET A 1 98 ? -29.106 10.020 10.867 1.00 59.19 94 MET A N 1
ATOM 736 C CA . MET A 1 98 ? -28.478 9.086 11.792 1.00 53.22 94 MET A CA 1
ATOM 737 C C . MET A 1 98 ? -27.273 9.718 12.475 1.00 47.47 94 MET A C 1
ATOM 738 O O . MET A 1 98 ? -26.538 10.521 11.890 1.00 51.97 94 MET A O 1
ATOM 743 N N . LYS A 1 99 ? -27.069 9.342 13.727 1.00 38.39 95 LYS A N 1
ATOM 744 C CA . LYS A 1 99 ? -25.983 9.904 14.516 1.00 33.01 95 LYS A CA 1
ATOM 745 C C . LYS A 1 99 ? -24.740 9.038 14.435 1.00 32.76 95 LYS A C 1
ATOM 746 O O . LYS A 1 99 ? -24.809 7.807 14.527 1.00 33.65 95 LYS A O 1
ATOM 752 N N . ARG A 1 100 ? -23.606 9.700 14.257 1.00 26.85 96 ARG A N 1
ATOM 753 C CA . ARG A 1 100 ? -22.311 9.039 14.292 1.00 24.66 96 ARG A CA 1
ATOM 754 C C . ARG A 1 100 ? -21.903 8.785 15.724 1.00 24.07 96 ARG A C 1
ATOM 755 O O . ARG A 1 100 ? -22.203 9.577 16.634 1.00 24.53 96 ARG A O 1
ATOM 763 N N . LEU A 1 101 ? -21.210 7.659 15.922 1.00 21.13 97 LEU A N 1
ATOM 764 C CA . LEU A 1 101 ? -20.893 7.117 17.228 1.00 19.38 97 LEU A CA 1
ATOM 765 C C . LEU A 1 101 ? -19.391 6.943 17.357 1.00 19.66 97 LEU A C 1
ATOM 766 O O . LEU A 1 101 ? -18.641 7.084 16.394 1.00 19.61 97 LEU A O 1
ATOM 771 N N . MET A 1 102 ? -18.972 6.592 18.566 1.00 21.54 98 MET A N 1
ATOM 772 C CA . MET A 1 102 ? -17.580 6.197 18.741 1.00 19.61 98 MET A CA 1
ATOM 773 C C . MET A 1 102 ? -17.523 5.124 19.812 1.00 20.04 98 MET A C 1
ATOM 774 O O . MET A 1 102 ? -18.297 5.148 20.777 1.00 21.39 98 MET A O 1
ATOM 779 N N . LEU A 1 103 ? -16.629 4.161 19.620 1.00 19.79 99 LEU A N 1
ATOM 780 C CA . LEU A 1 103 ? -16.441 3.070 20.567 1.00 17.46 99 LEU A CA 1
ATOM 781 C C . LEU A 1 103 ? -15.133 3.307 21.321 1.00 18.07 99 LEU A C 1
ATOM 782 O O . LEU A 1 103 ? -14.120 3.665 20.723 1.00 21.10 99 LEU A O 1
ATOM 787 N N . LEU A 1 104 ? -15.204 3.183 22.638 1.00 19.15 100 LEU A N 1
ATOM 788 C CA . LEU A 1 104 ? -14.049 3.369 23.526 1.00 21.79 100 LEU A CA 1
ATOM 789 C C . LEU A 1 104 ? -13.804 2.089 24.316 1.00 22.86 100 LEU A C 1
ATOM 790 O O . LEU A 1 104 ? -14.494 1.823 25.320 1.00 23.78 100 LEU A O 1
ATOM 795 N N . PRO A 1 105 ? -12.828 1.266 23.941 1.00 21.11 101 PRO A N 1
ATOM 796 C CA . PRO A 1 105 ? -12.571 0.034 24.700 1.00 25.95 101 PRO A CA 1
ATOM 797 C C . PRO A 1 105 ? -12.005 0.357 26.072 1.00 31.29 101 PRO A C 1
ATOM 798 O O . PRO A 1 105 ? -11.285 1.340 26.248 1.00 34.17 101 PRO A O 1
ATOM 802 N N . THR A 1 106 ? -12.378 -0.452 27.063 1.00 40.82 102 THR A N 1
ATOM 803 C CA . THR A 1 106 ? -11.959 -0.222 28.437 1.00 42.54 102 THR A CA 1
ATOM 804 C C . THR A 1 106 ? -11.196 -1.436 28.956 1.00 44.76 102 THR A C 1
ATOM 805 O O . THR A 1 106 ? -11.052 -2.456 28.272 1.00 45.13 102 THR A O 1
ATOM 809 N N . ARG A 1 107 ? -10.752 -1.321 30.209 1.00 49.53 103 ARG A N 1
ATOM 810 C CA . ARG A 1 107 ? -10.085 -2.400 30.923 1.00 52.10 103 ARG A CA 1
ATOM 811 C C . ARG A 1 107 ? -11.005 -3.116 31.913 1.00 59.46 103 ARG A C 1
ATOM 812 O O . ARG A 1 107 ? -10.524 -3.919 32.720 1.00 61.48 103 ARG A O 1
ATOM 820 N N . SER A 1 108 ? -12.312 -2.856 31.873 1.00 56.34 104 SER A N 1
ATOM 821 C CA . SER A 1 108 ? -13.226 -3.519 32.792 1.00 71.99 104 SER A CA 1
ATOM 822 C C . SER A 1 108 ? -13.838 -4.733 32.120 1.00 77.18 104 SER A C 1
ATOM 823 O O . SER A 1 108 ? -14.545 -4.573 31.114 1.00 68.01 104 SER A O 1
ATOM 826 N N . PRO A 1 109 ? -13.611 -5.949 32.623 1.00 90.76 105 PRO A N 1
ATOM 827 C CA . PRO A 1 109 ? -14.276 -7.115 32.017 1.00 96.19 105 PRO A CA 1
ATOM 828 C C . PRO A 1 109 ? -15.793 -7.025 32.043 1.00 94.18 105 PRO A C 1
ATOM 829 O O . PRO A 1 109 ? -16.445 -7.444 31.079 1.00 98.48 105 PRO A O 1
ATOM 833 N N . GLU A 1 110 ? -16.375 -6.477 33.115 1.00 90.25 106 GLU A N 1
ATOM 834 C CA . GLU A 1 110 ? -17.831 -6.365 33.191 1.00 84.98 106 GLU A CA 1
ATOM 835 C C . GLU A 1 110 ? -18.374 -5.393 32.147 1.00 75.52 106 GLU A C 1
ATOM 836 O O . GLU A 1 110 ? -19.389 -5.677 31.499 1.00 73.09 106 GLU A O 1
ATOM 842 N N . GLN A 1 111 ? -17.723 -4.241 31.974 1.00 70.37 107 GLN A N 1
ATOM 843 C CA . GLN A 1 111 ? -18.122 -3.237 30.987 1.00 59.76 107 GLN A CA 1
ATOM 844 C C . GLN A 1 111 ? -16.904 -2.949 30.117 1.00 55.31 107 GLN A C 1
ATOM 845 O O . GLN A 1 111 ? -16.184 -1.964 30.327 1.00 53.12 107 GLN A O 1
ATOM 851 N N . PRO A 1 112 ? -16.643 -3.812 29.131 1.00 54.37 108 PRO A N 1
ATOM 852 C CA . PRO A 1 112 ? -15.395 -3.707 28.363 1.00 50.98 108 PRO A CA 1
ATOM 853 C C . PRO A 1 112 ? -15.450 -2.708 27.225 1.00 54.61 108 PRO A C 1
ATOM 854 O O . PRO A 1 112 ? -14.424 -2.469 26.570 1.00 43.75 108 PRO A O 1
ATOM 858 N N . LEU A 1 113 ? -16.608 -2.125 26.950 1.00 35.52 109 LEU A N 1
ATOM 859 C CA . LEU A 1 113 ? -16.693 -1.235 25.811 1.00 32.13 109 LEU A CA 1
ATOM 860 C C . LEU A 1 113 ? -17.677 -0.129 26.155 1.00 31.58 109 LEU A C 1
ATOM 861 O O . LEU A 1 113 ? -18.746 -0.424 26.696 1.00 37.94 109 LEU A O 1
ATOM 866 N N . GLN A 1 114 ? -17.279 1.118 25.940 1.00 25.01 110 GLN A N 1
ATOM 867 C CA . GLN A 1 114 ? -18.175 2.266 26.021 1.00 27.89 110 GLN A CA 1
ATOM 868 C C . GLN A 1 114 ? -18.567 2.695 24.618 1.00 22.19 110 GLN A C 1
ATOM 869 O O . GLN A 1 114 ? -17.733 2.772 23.716 1.00 22.30 110 GLN A O 1
ATOM 875 N N . LEU A 1 115 ? -19.857 3.002 24.430 1.00 22.53 111 LEU A N 1
ATOM 876 C CA . LEU A 1 115 ? -20.338 3.536 23.170 1.00 23.95 111 LEU A CA 1
ATOM 877 C C . LEU A 1 115 ? -20.947 4.904 23.442 1.00 25.21 111 LEU A C 1
ATOM 878 O O . LEU A 1 115 ? -21.790 5.031 24.336 1.00 28.89 111 LEU A O 1
ATOM 883 N N . ALA A 1 116 ? -20.566 5.898 22.650 1.00 23.16 112 ALA A N 1
ATOM 884 C CA . ALA A 1 116 ? -20.994 7.278 22.834 1.00 24.70 112 ALA A CA 1
ATOM 885 C C . ALA A 1 116 ? -21.284 7.913 21.486 1.00 24.92 112 ALA A C 1
ATOM 886 O O . ALA A 1 116 ? -20.840 7.423 20.447 1.00 22.52 112 ALA A O 1
ATOM 888 N N . GLU A 1 117 ? -22.052 8.998 21.510 1.00 23.41 113 GLU A N 1
ATOM 889 C CA . GLU A 1 117 ? -22.166 9.838 20.320 1.00 23.83 113 GLU A CA 1
ATOM 890 C C . GLU A 1 117 ? -20.800 10.420 19.978 1.00 27.73 113 GLU A C 1
ATOM 891 O O . GLU A 1 117 ? -20.032 10.800 20.864 1.00 27.38 113 GLU A O 1
ATOM 897 N N . PHE A 1 118 ? -20.453 10.453 18.694 1.00 23.73 114 PHE A N 1
ATOM 898 C CA . PHE A 1 118 ? -19.195 11.082 18.337 1.00 21.68 114 PHE A CA 1
ATOM 899 C C . PHE A 1 118 ? -19.272 12.595 18.542 1.00 25.90 114 PHE A C 1
ATOM 900 O O . PHE A 1 118 ? -20.216 13.243 18.075 1.00 28.68 114 PHE A O 1
ATOM 908 N N . ASP A 1 119 ? -18.292 13.178 19.229 1.00 26.96 115 ASP A N 1
ATOM 909 C CA . ASP A 1 119 ? -18.073 14.610 19.047 1.00 31.38 115 ASP A CA 1
ATOM 910 C C . ASP A 1 119 ? -16.580 14.887 19.128 1.00 29.54 115 ASP A C 1
ATOM 911 O O . ASP A 1 119 ? -15.851 14.191 19.842 1.00 28.73 115 ASP A O 1
ATOM 916 N N . LYS A 1 120 ? -16.130 15.848 18.321 1.00 34.45 116 LYS A N 1
ATOM 917 C CA . LYS A 1 120 ? -14.692 16.037 18.110 1.00 39.83 116 LYS A CA 1
ATOM 918 C C . LYS A 1 120 ? -13.979 16.427 19.390 1.00 40.01 116 LYS A C 1
ATOM 919 O O . LYS A 1 120 ? -12.850 15.988 19.640 1.00 39.47 116 LYS A O 1
ATOM 925 N N . GLN A 1 121 ? -14.597 17.300 20.184 1.00 43.47 117 GLN A N 1
ATOM 926 C CA . GLN A 1 121 ? -13.960 17.775 21.406 1.00 46.15 117 GLN A CA 1
ATOM 927 C C . GLN A 1 121 ? -13.704 16.620 22.365 1.00 39.53 117 GLN A C 1
ATOM 928 O O . GLN A 1 121 ? -12.581 16.429 22.847 1.00 38.20 117 GLN A O 1
ATOM 934 N N . ALA A 1 122 ? -14.738 15.822 22.632 1.00 33.45 118 ALA A N 1
ATOM 935 C CA . ALA A 1 122 ? -14.586 14.698 23.544 1.00 30.60 118 ALA A CA 1
ATOM 936 C C . ALA A 1 122 ? -13.648 13.648 22.977 1.00 27.89 118 ALA A C 1
ATOM 937 O O . ALA A 1 122 ? -12.886 13.024 23.726 1.00 29.00 118 ALA A O 1
ATOM 939 N N . ALA A 1 123 ? -13.698 13.425 21.657 1.00 25.19 119 ALA A N 1
ATOM 940 C CA . ALA A 1 123 ? -12.844 12.409 21.051 1.00 26.35 119 ALA A CA 1
ATOM 941 C C . ALA A 1 123 ? -11.387 12.808 21.141 1.00 27.44 119 ALA A C 1
ATOM 942 O O . ALA A 1 123 ? -10.530 11.986 21.494 1.00 26.60 119 ALA A O 1
ATOM 944 N N . LEU A 1 124 ? -11.092 14.077 20.875 1.00 29.78 120 LEU A N 1
ATOM 945 C CA . LEU A 1 124 ? -9.698 14.509 20.957 1.00 34.19 120 LEU A CA 1
ATOM 946 C C . LEU A 1 124 ? -9.213 14.505 22.398 1.00 34.24 120 LEU A C 1
ATOM 947 O O . LEU A 1 124 ? -8.059 14.146 22.674 1.00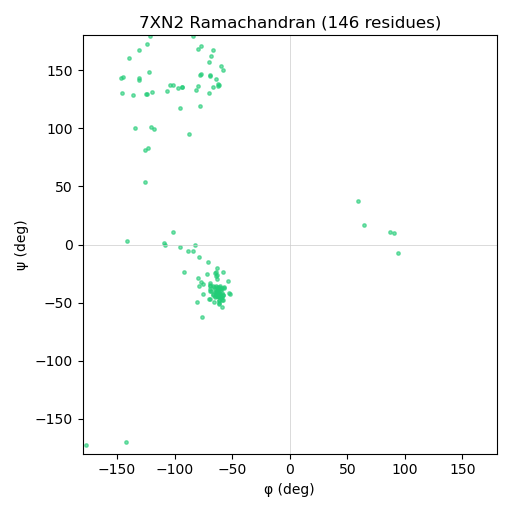 34.87 120 LEU A O 1
ATOM 952 N N . GLU A 1 125 ? -10.086 14.861 23.336 1.00 32.10 121 GLU A N 1
ATOM 953 C CA . GLU A 1 125 ? -9.730 14.770 24.745 1.00 35.85 121 GLU A CA 1
ATOM 954 C C . GLU A 1 125 ? -9.396 13.336 25.133 1.00 31.88 121 GLU A C 1
ATOM 955 O O . GLU A 1 125 ? -8.406 13.089 25.828 1.00 31.35 121 GLU A O 1
ATOM 961 N N . ALA A 1 126 ? -10.185 12.371 24.662 1.00 26.35 122 ALA A N 1
ATOM 962 C CA . ALA A 1 126 ? -9.879 10.974 24.959 1.00 26.29 122 ALA A CA 1
ATOM 963 C C . ALA A 1 126 ? -8.515 10.574 24.409 1.00 26.53 122 ALA A C 1
ATOM 964 O O . ALA A 1 126 ? -7.730 9.922 25.104 1.00 26.16 122 ALA A O 1
ATOM 966 N N . LEU A 1 127 ? -8.190 10.987 23.179 1.00 25.29 123 LEU A N 1
ATOM 967 C CA . LEU A 1 127 ? -6.888 10.647 22.619 1.00 27.98 123 LEU A CA 1
ATOM 968 C C . LEU A 1 127 ? -5.763 11.257 23.430 1.00 30.36 123 LEU A C 1
ATOM 969 O O . LEU A 1 127 ? -4.762 10.593 23.705 1.00 30.34 123 LEU A O 1
ATOM 974 N N . CYS A 1 128 ? -5.908 12.517 23.814 1.00 29.14 124 CYS A N 1
ATOM 975 C CA . CYS A 1 128 ? -4.869 13.164 24.591 1.00 31.25 124 CYS A CA 1
ATOM 976 C C . CYS A 1 128 ? -4.703 12.507 25.954 1.00 32.06 124 CYS A C 1
ATOM 977 O O . CYS A 1 128 ? -3.617 12.587 26.530 1.00 33.23 124 CYS A O 1
ATOM 980 N N . HIS A 1 129 ? -5.745 11.848 26.471 1.00 30.49 125 HIS A N 1
ATOM 981 C CA . HIS A 1 129 ? -5.623 11.048 27.685 1.00 31.04 125 HIS A CA 1
ATOM 982 C C . HIS A 1 129 ? -5.065 9.653 27.428 1.00 31.24 125 HIS A C 1
ATOM 983 O O . HIS A 1 129 ? -4.902 8.877 28.378 1.00 33.68 125 HIS A O 1
ATOM 990 N N . GLY A 1 130 ? -4.761 9.297 26.191 1.00 25.26 126 GLY A N 1
ATOM 991 C CA . GLY A 1 130 ? -4.234 7.973 25.944 1.00 25.94 126 GLY A CA 1
ATOM 992 C C . GLY A 1 130 ? -5.267 6.914 25.639 1.00 23.98 126 GLY A C 1
ATOM 993 O O . GLY A 1 130 ? -4.912 5.735 25.528 1.00 28.01 126 GLY A O 1
ATOM 994 N N . GLN A 1 131 ? -6.530 7.297 25.418 1.00 21.94 127 GLN A N 1
ATOM 995 C CA . GLN A 1 131 ? -7.607 6.339 25.212 1.00 21.12 127 GLN A CA 1
ATOM 996 C C . GLN A 1 131 ? -7.816 6.069 23.727 1.00 18.92 127 GLN A C 1
ATOM 997 O O . GLN A 1 131 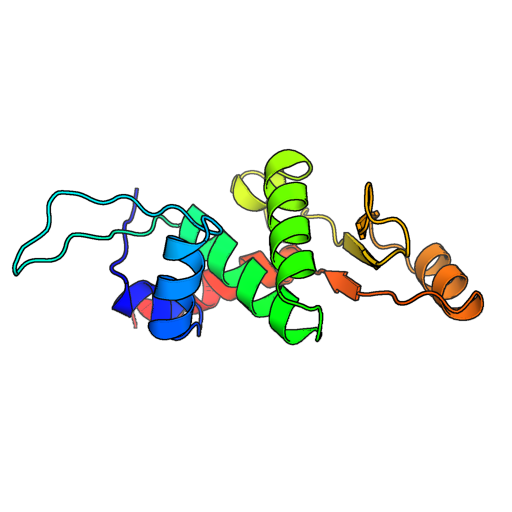? -7.868 7.004 22.932 1.00 21.68 127 GLN A O 1
ATOM 1003 N N . THR A 1 132 ? -7.971 4.793 23.372 1.00 17.66 128 THR A N 1
ATOM 1004 C CA . THR A 1 132 ? -8.314 4.417 22.003 1.00 16.79 128 THR A CA 1
ATOM 1005 C C . THR A 1 132 ? -9.722 4.879 21.623 1.00 18.17 128 THR A C 1
ATOM 1006 O O . THR A 1 132 ? -10.658 4.749 22.419 1.00 20.22 128 THR A O 1
ATOM 1010 N N . VAL A 1 133 ? -9.861 5.451 20.423 1.00 17.11 129 VAL A N 1
ATOM 1011 C CA . VAL A 1 133 ? -11.171 5.888 19.915 1.00 18.05 129 VAL A CA 1
ATOM 1012 C C . VAL A 1 133 ? -11.415 5.231 18.573 1.00 17.00 129 VAL A C 1
ATOM 1013 O O . VAL A 1 133 ? -10.589 5.345 17.661 1.00 16.07 129 VAL A O 1
ATOM 1017 N N . ILE A 1 134 ? -12.582 4.616 18.420 1.00 18.77 130 ILE A N 1
ATOM 1018 C CA . ILE A 1 134 ? -12.986 3.917 17.217 1.00 17.22 130 ILE A CA 1
ATOM 1019 C C . ILE A 1 134 ? -14.221 4.608 16.669 1.00 17.66 130 ILE A C 1
ATOM 1020 O O . ILE A 1 134 ? -15.334 4.385 17.154 1.00 19.59 130 ILE A O 1
ATOM 1025 N N . PRO A 1 135 ? -14.073 5.471 15.654 1.00 18.01 131 PRO A N 1
ATOM 1026 C CA . PRO A 1 135 ? -15.255 6.116 15.066 1.00 17.36 131 PRO A CA 1
ATOM 1027 C C . PRO A 1 135 ? -16.164 5.086 14.407 1.00 19.08 131 PRO A C 1
ATOM 1028 O O . PRO A 1 135 ? -15.698 4.098 13.833 1.00 20.15 131 PRO A O 1
ATOM 1032 N N . PHE A 1 136 ? -17.471 5.304 14.531 1.00 19.33 132 PHE A N 1
ATOM 1033 C CA . PHE A 1 136 ? -18.438 4.378 13.949 1.00 22.15 132 PHE A CA 1
ATOM 1034 C C . PHE A 1 136 ? -19.483 5.223 13.238 1.00 20.14 132 PHE A C 1
ATOM 1035 O O . PHE A 1 136 ? -20.405 5.792 13.852 1.00 21.63 132 PHE A O 1
ATOM 1043 N N . TRP A 1 137 ? -19.357 5.325 11.924 1.00 20.05 133 TRP A N 1
ATOM 1044 C CA . TRP A 1 137 ? -20.219 6.210 11.153 1.00 23.21 133 TRP A CA 1
ATOM 1045 C C . TRP A 1 137 ? -21.497 5.469 10.761 1.00 24.48 133 TRP A C 1
ATOM 1046 O O . TRP A 1 137 ? -21.544 4.791 9.727 1.00 24.59 133 TRP A O 1
ATOM 1057 N N . SER A 1 138 ? -22.550 5.638 11.567 1.00 24.07 134 SER A N 1
ATOM 1058 C CA . SER A 1 138 ? -23.823 4.964 11.323 1.00 25.83 134 SER A CA 1
ATOM 1059 C C . SER A 1 138 ? -24.322 5.187 9.904 1.00 29.64 134 SER A C 1
ATOM 1060 O O . SER A 1 138 ? -24.843 4.259 9.274 1.00 33.95 134 SER A O 1
ATOM 1063 N N . ASP A 1 139 ? -24.221 6.419 9.398 1.00 31.61 135 ASP A N 1
ATOM 1064 C CA . ASP A 1 139 ? -24.738 6.715 8.060 1.00 35.92 135 ASP A CA 1
ATOM 1065 C C . ASP A 1 139 ? -23.996 5.927 6.987 1.00 44.57 135 ASP A C 1
ATOM 1066 O O . ASP A 1 139 ? -24.606 5.441 6.020 1.00 42.12 135 ASP A O 1
ATOM 1071 N N . ARG A 1 140 ? -22.670 5.835 7.113 1.00 36.33 136 ARG A N 1
ATOM 1072 C CA . ARG A 1 140 ? -21.865 5.104 6.141 1.00 39.10 136 ARG A CA 1
ATOM 1073 C C . ARG A 1 140 ? -22.227 3.630 6.126 1.00 37.16 136 ARG A C 1
ATOM 1074 O O . ARG A 1 140 ? -22.118 2.969 5.088 1.00 40.48 136 ARG A O 1
ATOM 1082 N N . ILE A 1 141 ? -22.538 3.080 7.299 1.00 33.95 137 ILE A N 1
ATOM 1083 C CA . ILE A 1 141 ? -22.966 1.691 7.409 1.00 34.79 137 ILE A CA 1
ATOM 1084 C C . ILE A 1 141 ? -24.205 1.475 6.567 1.00 37.45 137 ILE A C 1
ATOM 1085 O O . ILE A 1 141 ? -24.271 0.558 5.740 1.00 38.38 137 ILE A O 1
ATOM 1090 N N . HIS A 1 142 ? -25.218 2.303 6.796 1.00 40.33 138 HIS A N 1
ATOM 1091 C CA . HIS A 1 142 ? -26.470 2.148 6.076 1.00 42.40 138 HIS A CA 1
ATOM 1092 C C . HIS A 1 142 ? -26.312 2.504 4.602 1.00 46.12 138 HIS A C 1
ATOM 1093 O O . HIS A 1 142 ? -26.958 1.888 3.743 1.00 48.70 138 HIS A O 1
ATOM 1100 N N . GLN A 1 143 ? -25.465 3.485 4.292 1.00 43.14 139 GLN A N 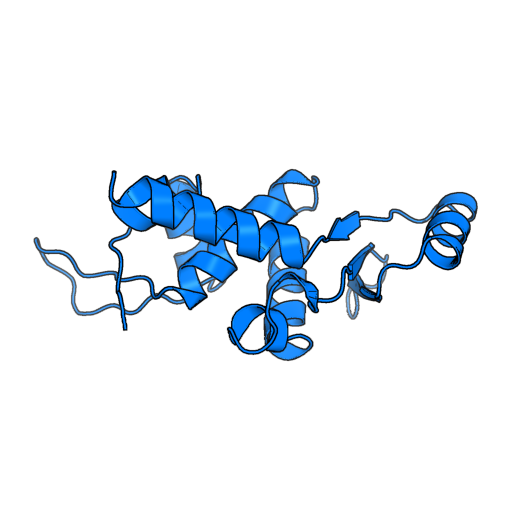1
ATOM 1101 C CA . GLN A 1 143 ? -25.173 3.828 2.904 1.00 48.62 139 GLN A CA 1
ATOM 1102 C C . GLN A 1 143 ? -24.466 2.683 2.186 1.00 52.08 139 GLN A C 1
ATOM 1103 O O . GLN A 1 143 ? -24.725 2.425 1.001 1.00 52.16 139 GLN A O 1
ATOM 1109 N N . GLN A 1 144 ? -23.561 1.993 2.886 1.00 49.27 140 GLN A N 1
ATOM 1110 C CA . GLN A 1 144 ? -22.750 0.955 2.256 1.00 46.63 140 GLN A CA 1
ATOM 1111 C C . GLN A 1 144 ? -23.609 -0.248 1.888 1.00 45.57 140 GLN A C 1
ATOM 1112 O O . GLN A 1 144 ? -23.532 -0.763 0.768 1.00 49.27 140 GLN A O 1
ATOM 1118 N N . LEU A 1 145 ? -24.451 -0.703 2.817 1.00 39.75 141 LEU A N 1
ATOM 1119 C CA . LEU A 1 145 ? -25.343 -1.801 2.492 1.00 39.55 141 LEU A CA 1
ATOM 1120 C C . LEU A 1 145 ? -26.301 -1.404 1.375 1.00 51.18 141 LEU A C 1
ATOM 1121 O O . LEU A 1 145 ? -26.541 -2.188 0.452 1.00 48.38 141 LEU A O 1
ATOM 1126 N N . ARG A 1 146 ? -26.847 -0.182 1.437 1.00 47.16 142 ARG A N 1
ATOM 1127 C CA . ARG A 1 146 ? -27.815 0.243 0.420 1.00 52.40 142 ARG A CA 1
ATOM 1128 C C . ARG A 1 146 ? -27.177 0.234 -0.953 1.00 58.69 142 ARG A C 1
ATOM 1129 O O . ARG A 1 146 ? -27.819 -0.131 -1.948 1.00 60.07 142 ARG A O 1
ATOM 1137 N N . GLU A 1 147 ? -25.905 0.633 -1.026 1.00 56.63 143 GLU A N 1
ATOM 1138 C CA . GLU A 1 147 ? -25.214 0.698 -2.303 1.00 60.91 143 GLU A CA 1
ATOM 1139 C C . GLU A 1 147 ? -24.754 -0.683 -2.751 1.00 59.39 143 GLU A C 1
ATOM 1140 O O . GLU A 1 147 ? -24.799 -0.989 -3.945 1.00 63.15 143 GLU A O 1
ATOM 1146 N N . ASN A 1 148 ? -24.346 -1.542 -1.810 1.00 54.08 144 ASN A N 1
ATOM 1147 C CA . ASN A 1 148 ? -24.098 -2.941 -2.150 1.00 52.50 144 ASN A CA 1
ATOM 1148 C C . ASN A 1 148 ? -25.366 -3.615 -2.679 1.00 59.01 144 ASN A C 1
ATOM 1149 O O . ASN A 1 148 ? -25.302 -4.441 -3.598 1.00 60.50 144 ASN A O 1
ATOM 1154 N N . LEU A 1 149 ? -26.529 -3.271 -2.109 1.00 53.43 145 LEU A N 1
ATOM 1155 C CA . LEU A 1 149 ? -27.796 -3.870 -2.527 1.00 54.95 145 LEU A CA 1
ATOM 1156 C C . LEU A 1 149 ? -28.288 -3.309 -3.855 1.00 64.75 145 LEU A C 1
ATOM 1157 O O . LEU A 1 149 ? -28.820 -4.060 -4.686 1.00 64.56 145 LEU A O 1
ATOM 1162 N N . LYS A 1 150 ? -28.190 -1.990 -4.051 1.00 64.29 146 LYS A N 1
ATOM 1163 C CA . LYS A 1 150 ? -28.546 -1.429 -5.353 1.00 70.58 146 LYS A CA 1
ATOM 1164 C C . LYS A 1 150 ? -27.648 -2.001 -6.437 1.00 74.55 146 LYS A C 1
ATOM 1165 O O . LYS A 1 150 ? -28.095 -2.258 -7.565 1.00 76.61 146 LYS A O 1
ATOM 1171 N N . SER A 1 151 ? -26.376 -2.219 -6.105 1.00 69.68 147 SER A N 1
ATOM 1172 C CA . SER A 1 151 ? -25.464 -2.860 -7.040 1.00 71.30 147 SER A CA 1
ATOM 1173 C C . SER A 1 151 ? -25.827 -4.323 -7.230 1.00 75.32 147 SER A C 1
ATOM 1174 O O . SER A 1 151 ? -25.784 -4.843 -8.352 1.00 73.87 147 SER A O 1
ATOM 1177 N N . PHE A 1 152 ? -26.231 -4.979 -6.146 1.00 70.61 148 PHE A N 1
ATOM 1178 C CA . PHE A 1 152 ? -26.470 -6.419 -6.137 1.00 71.29 148 PHE A CA 1
ATOM 1179 C C . PHE A 1 152 ? -27.418 -6.867 -7.241 1.00 75.51 148 PHE A C 1
ATOM 1180 O O . PHE A 1 152 ? -27.209 -7.916 -7.860 1.00 77.27 148 PHE A O 1
ATOM 1188 N N . SER A 1 153 ? -28.483 -6.106 -7.484 1.00 77.64 149 SER A N 1
ATOM 1189 C CA . SER A 1 153 ? -29.398 -6.481 -8.553 1.00 87.96 149 SER A CA 1
ATOM 1190 C C . SER A 1 153 ? -28.710 -6.442 -9.910 1.00 94.57 149 SER A C 1
ATOM 1191 O O . SER A 1 153 ? -29.103 -7.175 -10.825 1.00 98.65 149 SER A O 1
ATOM 1194 N N . SER A 1 154 ? -27.676 -5.618 -10.052 1.00 95.15 150 SER A N 1
ATOM 1195 C CA . SER A 1 154 ? -27.044 -5.391 -11.347 1.00 102.21 150 SER A CA 1
ATOM 1196 C C . SER A 1 154 ? -25.521 -5.494 -11.270 1.00 100.84 150 SER A C 1
ATOM 1197 O O . SER A 1 154 ? -24.941 -6.541 -11.554 1.00 99.77 150 SER A O 1
#

Foldseek 3Di:
DDKDALVLLCQLQVNDSVRVVVCCVVVLAPFQADDDDPDTGGIHDLLSSLSSNQLVVVVVQVDDNVVSSVVSVCCVVVVVVLSPVPDQLVPDFKKKKWADPDPVCGIDIGTDDDVVVVVCVVVVTDIGIGRSSVSVVSSVVSVVVSVD

B-factor: mean 45.77, std 19.86, range [16.07, 135.77]

Solvent-accessible surface area: 9330 Å² total; per-residue (Å²): 113,158,110,17,18,22,59,55,0,16,130,5,6,124,2,57,158,194,66,2,85,94,4,89,114,108,34,2,5,113,9,84,93,91,100,106,57,221,53,172,38,15,66,0,30,77,49,24,0,1,6,1,10,0,1,61,72,0,52,75,56,67,20,86,46,104,28,0,54,32,0,1,90,51,0,126,156,98,34,66,58,0,30,86,82,72,40,78,30,145,136,14,118,92,7,8,1,25,28,53,241,49,130,158,116,41,27,104,41,36,100,55,61,147,134,43,10,109,103,17,95,100,135,69,58,79,26,15,69,3,46,0,27,145,8,18,68,86,2,121,84,27,24,171,72,82,100,135

Sequence (148 aa):
GKFYTSTEASEITHCSRRQLQYWREKGVIVPTVNSSGKGRNVYYSKADLLALTVMEQLLSTGLNFDLCYAALQTLRKQEPWLFDESVPEEKMKRLMLLPTRSPEQPLQLAEFDKQAALEALCHGQTVIPFWSDRIHQQLRENLKSFSS

Organism: Nostoc sp. (strain PCC 7120 / SAG 25.82 / UTEX 2576) (NCBI:txid103690)

Radius of gyration: 16.31 Å; Cα contacts (8 Å, |Δi|>4): 180; chains: 1; bounding box: 35×49×44 Å

Nearest PDB structures (foldseek):
  7xn2-assembly1_A-2  TM=1.007E+00  e=1.218E-28  Nostoc sp. PCC 7120 = FACHB-418
  1q07-assembly1_B  TM=7.482E-01  e=1.927E-03  Escherichia coli
  2zhh-assembly1_A-2  TM=6.902E-01  e=1.243E-02  Escherichia coli K-12
  2jml-assembly1_A  TM=7.153E-01  e=1.975E-01  Myxococcus xanthus DK 1622